Protein AF-A0A218WD11-F1 (afdb_monomer_lite)

Secondary structure (DSSP, 8-state):
----------------------------PPPSS----------GGGHHHHHHHHHHHHHHHHHH-S-HHHHHHHHHHT--HHHHHHHHHS-HHHHHHHHTS-HHHHHHHHHIIIII-TTHHHHT-

Sequence (125 aa):
MIGKGPRVEELDEDVQSEVSNQQQTKSTSPPKGNIVFTLDNILYSKWLNRLHEFLAYFSQGALVTQNNHDILADFVARFVEILRNWWTIMGEADKVYFLCQNLAEAIRLMHVAFIRNPDDLKELK

Structure (mmCIF, N/CA/C/O backbone):
data_AF-A0A218WD11-F1
#
_entry.id   AF-A0A218WD11-F1
#
loop_
_atom_site.group_PDB
_atom_site.id
_atom_site.type_symbol
_atom_site.label_atom_id
_atom_site.label_alt_id
_atom_site.label_comp_id
_atom_site.label_asym_id
_atom_site.label_entity_id
_atom_site.label_seq_id
_atom_site.pdbx_PDB_ins_code
_atom_site.Cartn_x
_atom_site.Cartn_y
_atom_site.Cartn_z
_atom_site.occupancy
_atom_site.B_iso_or_equiv
_atom_site.auth_seq_id
_atom_site.auth_comp_id
_atom_site.auth_asym_id
_atom_site.auth_atom_id
_atom_site.pdbx_PDB_model_num
ATOM 1 N N . MET A 1 1 ? 7.873 61.179 49.341 1.00 41.34 1 MET A N 1
ATOM 2 C CA . MET A 1 1 ? 7.043 60.061 49.841 1.00 41.34 1 MET A CA 1
ATOM 3 C C . MET A 1 1 ? 5.775 60.031 49.011 1.00 41.34 1 MET A C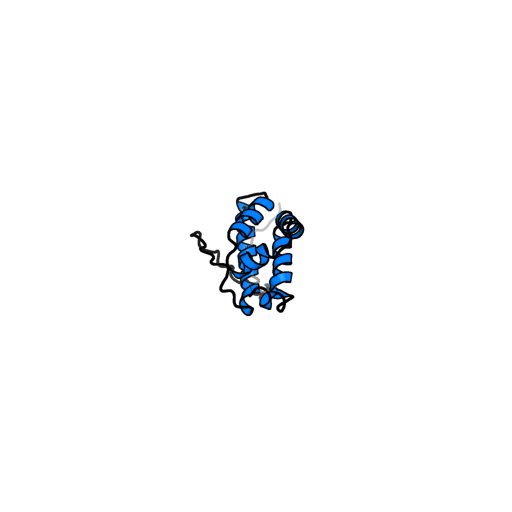 1
ATOM 5 O O . MET A 1 1 ? 5.003 60.978 49.070 1.00 41.34 1 MET A O 1
ATOM 9 N N . ILE A 1 2 ? 5.649 59.026 48.147 1.00 49.25 2 ILE A N 1
ATOM 10 C CA . ILE A 1 2 ? 4.514 58.853 47.234 1.00 49.25 2 ILE A CA 1
ATOM 11 C C . ILE A 1 2 ? 3.386 58.210 48.039 1.00 49.25 2 ILE A C 1
ATOM 13 O O . ILE A 1 2 ? 3.621 57.265 48.790 1.00 49.25 2 ILE A O 1
ATOM 17 N N . GLY A 1 3 ? 2.204 58.814 47.964 1.00 44.28 3 GLY A N 1
ATOM 18 C CA . GLY A 1 3 ? 1.060 58.492 48.800 1.00 44.28 3 GLY A CA 1
ATOM 19 C C . GLY A 1 3 ? 0.030 57.579 48.143 1.00 44.28 3 GLY A C 1
ATOM 20 O O . GLY A 1 3 ? 0.034 57.372 46.936 1.00 44.28 3 GLY A O 1
ATOM 21 N N . LYS A 1 4 ? -0.898 57.176 49.019 1.00 52.19 4 LYS A N 1
ATOM 22 C CA . LYS A 1 4 ? -2.253 56.650 48.805 1.00 52.19 4 LYS A CA 1
ATOM 23 C C . LYS A 1 4 ? -2.382 55.244 48.203 1.00 52.19 4 LYS A C 1
ATOM 25 O O . LYS A 1 4 ? -2.027 54.973 47.067 1.00 52.19 4 LYS A O 1
ATOM 30 N N . GLY A 1 5 ? -2.946 54.381 49.051 1.00 44.31 5 GLY A N 1
ATOM 31 C CA . GLY A 1 5 ? -3.367 53.016 48.773 1.00 44.31 5 GLY A CA 1
ATOM 32 C C . GLY A 1 5 ? -4.682 52.900 47.981 1.00 44.31 5 GLY A C 1
ATOM 33 O O . GLY A 1 5 ? -5.125 53.870 47.365 1.00 44.31 5 GLY A O 1
ATOM 34 N N . PRO A 1 6 ? -5.285 51.699 47.982 1.00 53.94 6 PRO A N 1
ATOM 35 C CA . PRO A 1 6 ? -6.029 51.151 46.852 1.00 53.94 6 PRO A CA 1
ATOM 36 C C . PRO A 1 6 ? -7.539 51.392 46.951 1.00 53.94 6 PRO A C 1
ATOM 38 O O . PRO A 1 6 ? -8.089 51.459 48.051 1.00 53.94 6 PRO A O 1
ATOM 41 N N . ARG A 1 7 ? -8.233 51.418 45.808 1.00 42.75 7 ARG A N 1
ATOM 42 C CA . ARG A 1 7 ? -9.659 51.079 45.746 1.00 42.75 7 ARG A CA 1
ATOM 43 C C . ARG A 1 7 ? -10.036 50.555 44.362 1.00 42.75 7 ARG A C 1
ATOM 45 O O . ARG A 1 7 ? -9.701 51.158 43.353 1.00 42.75 7 ARG A O 1
ATOM 52 N N . VAL A 1 8 ? -10.696 49.406 44.402 1.00 53.06 8 VAL A N 1
ATOM 53 C CA . VAL A 1 8 ? -11.318 48.652 43.315 1.00 53.06 8 VAL A CA 1
ATOM 54 C C . VAL A 1 8 ? -12.491 49.414 42.700 1.00 53.06 8 VAL A C 1
ATOM 56 O O . VAL A 1 8 ? -13.323 49.934 43.442 1.00 53.06 8 VAL A O 1
ATOM 59 N N . GLU A 1 9 ? -12.574 49.416 41.373 1.00 49.97 9 GLU A N 1
ATOM 60 C CA . GLU A 1 9 ? -13.820 49.580 40.621 1.00 49.97 9 GLU A CA 1
ATOM 61 C C . GLU A 1 9 ? -13.813 48.526 39.504 1.00 49.97 9 GLU A C 1
ATOM 63 O O . GLU A 1 9 ? -12.896 48.482 38.683 1.00 49.97 9 GLU A O 1
ATOM 68 N N . GLU A 1 10 ? -14.789 47.616 39.575 1.00 51.72 10 GLU A N 1
ATOM 69 C CA . GLU A 1 10 ? -15.196 46.710 38.499 1.00 51.72 10 GLU A CA 1
ATOM 70 C C . GLU A 1 10 ? -15.502 47.514 37.236 1.00 51.72 10 GLU A C 1
ATOM 72 O O . GLU A 1 10 ? -16.238 48.501 37.286 1.00 51.72 10 GLU A O 1
ATOM 77 N N . LEU A 1 11 ? -15.008 47.034 36.098 1.00 50.25 11 LEU A N 1
ATOM 78 C CA . LEU A 1 11 ? -15.699 47.226 34.834 1.00 50.25 11 LEU A CA 1
ATOM 79 C C . LEU A 1 11 ? -15.589 45.927 34.037 1.00 50.25 11 LEU A C 1
ATOM 81 O O . LEU A 1 11 ? -14.540 45.588 33.487 1.00 50.25 11 LEU A O 1
ATOM 85 N N . ASP A 1 12 ? -16.687 45.186 34.089 1.00 48.91 12 ASP A N 1
ATOM 86 C CA . ASP A 1 12 ? -17.036 44.107 33.185 1.00 48.91 12 ASP A CA 1
ATOM 87 C C . ASP A 1 12 ? -17.212 44.618 31.744 1.00 48.91 12 ASP A C 1
ATOM 89 O O . ASP A 1 12 ? -17.378 45.811 31.487 1.00 48.91 12 ASP A O 1
ATOM 93 N N . GLU A 1 13 ? -17.270 43.634 30.849 1.00 48.41 13 GLU A N 1
ATOM 94 C CA . GLU A 1 13 ? -17.828 43.667 29.493 1.00 48.41 13 GLU A CA 1
ATOM 95 C C . GLU A 1 13 ? -16.837 43.794 28.317 1.00 48.41 13 GLU A C 1
ATOM 97 O O . GLU A 1 13 ? -16.443 44.857 27.844 1.00 48.41 13 GLU A O 1
ATOM 102 N N . ASP A 1 14 ? -16.518 42.591 27.828 1.00 50.06 14 ASP A N 1
ATOM 103 C CA . ASP A 1 14 ? -16.885 42.139 26.481 1.00 50.06 14 ASP A CA 1
ATOM 104 C C . ASP A 1 14 ? -16.015 42.595 25.305 1.00 50.06 14 ASP A C 1
ATOM 106 O O . ASP A 1 14 ? -16.329 43.550 24.611 1.00 50.06 14 ASP A O 1
ATOM 110 N N . VAL A 1 15 ? -14.964 41.811 25.025 1.00 50.72 15 VAL A N 1
ATOM 111 C CA . VAL A 1 15 ? -14.650 41.336 23.661 1.00 50.72 15 VAL A CA 1
ATOM 112 C C . VAL A 1 15 ? -13.951 39.973 23.781 1.00 50.72 15 VAL A C 1
ATOM 114 O O . VAL A 1 15 ? -12.737 39.846 23.594 1.00 50.72 15 VAL A O 1
ATOM 117 N N . GLN A 1 16 ? -14.695 38.909 24.102 1.00 40.53 16 GLN A N 1
ATOM 118 C CA . GLN A 1 16 ? -14.234 37.568 23.732 1.00 40.53 16 GLN A CA 1
ATOM 119 C C . GLN A 1 16 ? -14.517 37.391 22.244 1.00 40.53 16 GLN A C 1
ATOM 121 O O . GLN A 1 16 ? -15.631 37.080 21.836 1.00 40.53 16 GLN A O 1
ATOM 126 N N . SER A 1 17 ? -13.484 37.636 21.434 1.00 44.84 17 SER A N 1
ATOM 127 C CA . SER A 1 17 ? -13.498 37.343 20.005 1.00 44.84 17 SER A CA 1
ATOM 128 C C . SER A 1 17 ? -13.956 35.908 19.774 1.00 44.84 17 SER A C 1
ATOM 130 O O . SER A 1 17 ? -13.302 34.946 20.176 1.00 44.84 17 SER A O 1
ATOM 132 N N . GLU A 1 18 ? -15.106 35.830 19.123 1.00 39.34 18 GLU A N 1
ATOM 133 C CA . GLU A 1 18 ? -15.744 34.690 18.498 1.00 39.34 18 GLU A CA 1
ATOM 134 C C . GLU A 1 18 ? -14.706 33.759 17.846 1.00 39.34 18 GLU A C 1
ATOM 136 O O . GLU A 1 18 ? -14.250 33.967 16.720 1.00 39.34 18 GLU A O 1
ATOM 141 N N . VAL A 1 19 ? -14.297 32.710 18.570 1.00 43.75 19 VAL A N 1
ATOM 142 C CA . VAL A 1 19 ? -13.553 31.594 17.982 1.00 43.75 19 VAL A CA 1
ATOM 143 C C . VAL A 1 19 ? -14.563 30.809 17.164 1.00 43.75 19 VAL A C 1
ATOM 145 O O . VAL A 1 19 ? -15.280 29.943 17.664 1.00 43.75 19 VAL A O 1
ATOM 148 N N . SER A 1 20 ? -14.653 31.201 15.896 1.00 39.19 20 SER A N 1
ATOM 149 C CA . SER A 1 20 ? -15.514 30.586 14.906 1.00 39.19 20 SER A CA 1
ATOM 150 C C . SER A 1 20 ? -15.253 29.082 14.847 1.00 39.19 20 SER A C 1
ATOM 152 O O . SER A 1 20 ? -14.147 28.594 14.602 1.00 39.19 20 SER A O 1
ATOM 154 N N . ASN A 1 21 ? -16.338 28.382 15.127 1.00 49.22 21 ASN A N 1
ATOM 155 C CA . ASN A 1 21 ? -16.559 26.957 15.172 1.00 49.22 21 ASN A CA 1
ATOM 156 C C . ASN A 1 21 ? -16.116 26.272 13.863 1.00 49.22 21 ASN A C 1
ATOM 158 O O . ASN A 1 21 ? -16.922 26.072 12.958 1.00 49.22 21 ASN A O 1
ATOM 162 N N . GLN A 1 22 ? -14.844 25.877 13.761 1.00 47.88 22 GLN A N 1
ATOM 163 C CA . GLN A 1 22 ? -14.400 24.908 12.759 1.00 47.88 22 GLN A CA 1
ATOM 164 C C . GLN A 1 22 ? -14.205 23.555 13.436 1.00 47.88 22 GLN A C 1
ATOM 166 O O . GLN A 1 22 ? -13.374 23.375 14.322 1.00 47.88 22 GLN A O 1
ATOM 171 N N . GLN A 1 23 ? -15.080 22.636 13.039 1.00 49.03 23 GLN A N 1
ATOM 172 C CA . GLN A 1 23 ? -15.278 21.288 13.551 1.00 49.03 23 GLN A CA 1
ATOM 173 C C . GLN A 1 23 ? -13.959 20.574 13.852 1.00 49.03 23 GLN A C 1
ATOM 175 O O . GLN A 1 23 ? -13.296 20.032 12.971 1.00 49.03 23 GLN A O 1
ATOM 180 N N . GLN A 1 24 ? -13.625 20.501 15.137 1.00 42.56 24 GLN A N 1
ATOM 181 C CA . GLN A 1 24 ? -12.642 19.560 15.635 1.00 42.56 24 GLN A CA 1
ATOM 182 C C . GLN A 1 24 ? -13.277 18.169 15.553 1.00 42.56 24 GLN A C 1
ATOM 184 O O . GLN A 1 24 ? -13.999 17.732 16.452 1.00 42.56 24 GLN A O 1
ATOM 189 N N . THR A 1 25 ? -13.067 17.472 14.436 1.00 44.34 25 THR A N 1
ATOM 190 C CA . THR A 1 25 ? -13.353 16.041 14.360 1.00 44.34 25 THR A CA 1
ATOM 191 C C . THR A 1 25 ? -12.534 15.374 15.457 1.00 44.34 25 THR A C 1
ATOM 193 O O . THR A 1 25 ? -11.304 15.374 15.397 1.00 44.34 25 THR A O 1
ATOM 196 N N . LYS A 1 26 ? -13.202 14.858 16.495 1.00 37.62 26 LYS A N 1
ATOM 197 C CA . LYS A 1 26 ? -12.574 14.018 17.515 1.00 37.62 26 LYS A CA 1
ATOM 198 C C . LYS A 1 26 ? -11.866 12.869 16.803 1.00 37.62 26 LYS A C 1
ATOM 200 O O . LYS A 1 26 ? -12.510 11.920 16.363 1.00 37.62 26 LYS A O 1
ATOM 205 N N . SER A 1 27 ? -10.546 12.957 16.705 1.00 42.88 27 SER A N 1
ATOM 206 C CA . SER A 1 27 ? -9.696 11.822 16.380 1.00 42.88 27 SER A CA 1
ATOM 207 C C . SER A 1 27 ? -9.775 10.861 17.560 1.00 42.88 27 SER A C 1
ATOM 209 O O . SER A 1 27 ? -9.072 11.016 18.557 1.00 42.88 27 SER A O 1
ATOM 211 N N . THR A 1 28 ? -10.698 9.904 17.490 1.00 45.56 28 THR A N 1
ATOM 212 C CA . THR A 1 28 ? -10.706 8.769 18.410 1.00 45.56 28 THR A CA 1
ATOM 213 C C . THR A 1 28 ? -9.402 8.012 18.189 1.00 45.56 28 THR A C 1
ATOM 215 O O . THR A 1 28 ? -9.188 7.437 17.125 1.00 45.56 28 THR A O 1
ATOM 218 N N . SER A 1 29 ? -8.512 8.059 19.180 1.00 50.31 29 SER A N 1
ATOM 219 C CA . SER A 1 29 ? -7.290 7.256 19.192 1.00 50.31 29 SER A CA 1
ATOM 220 C C . SER A 1 29 ? -7.664 5.771 19.067 1.00 50.31 29 SER A C 1
ATOM 222 O O . SER A 1 29 ? -8.528 5.317 19.828 1.00 50.31 29 SER A O 1
ATOM 224 N N . PRO A 1 30 ? -7.084 5.009 18.121 1.00 48.03 30 PRO A N 1
ATOM 225 C CA . PRO A 1 30 ? -7.414 3.602 17.979 1.00 48.03 30 PRO A CA 1
ATOM 226 C C . PRO A 1 30 ? -6.924 2.819 19.209 1.00 48.03 30 PRO A C 1
ATOM 228 O O . PRO A 1 30 ? -5.859 3.120 19.761 1.00 48.03 30 PRO A O 1
ATOM 231 N N . PRO A 1 31 ? -7.685 1.813 19.672 1.00 40.41 31 PRO A N 1
ATOM 232 C CA . PRO A 1 31 ? -7.283 0.994 20.804 1.00 40.41 31 PRO A CA 1
ATOM 233 C C . PRO A 1 31 ? -5.962 0.279 20.492 1.00 40.41 31 PRO A C 1
ATOM 235 O O . PRO A 1 31 ? -5.806 -0.341 19.441 1.00 40.41 31 PRO A O 1
ATOM 238 N N . LYS A 1 32 ? -5.006 0.347 21.429 1.00 52.97 32 LYS A N 1
ATOM 239 C CA . LYS A 1 32 ? -3.803 -0.501 21.446 1.00 52.97 32 LYS A CA 1
ATOM 240 C C . LYS A 1 32 ? -4.238 -1.955 21.625 1.00 52.97 32 LYS A C 1
ATOM 242 O O . LYS A 1 32 ? -4.341 -2.451 22.741 1.00 52.97 32 LYS A O 1
ATOM 247 N N . GLY A 1 33 ? -4.526 -2.625 20.523 1.00 39.31 33 GLY A N 1
ATOM 248 C CA . GLY A 1 33 ? -4.901 -4.029 20.513 1.00 39.31 33 GLY A CA 1
ATOM 249 C C . GLY A 1 33 ? -5.031 -4.497 19.079 1.00 39.31 33 GLY A C 1
ATOM 250 O O . GLY A 1 33 ? -5.910 -4.016 18.377 1.00 39.31 33 GLY A O 1
ATOM 251 N N . ASN A 1 34 ? -4.105 -5.371 18.669 1.00 44.22 34 ASN A N 1
ATOM 252 C CA . ASN A 1 34 ? -4.074 -6.135 17.420 1.00 44.22 34 ASN A CA 1
ATOM 253 C C . ASN A 1 34 ? -5.043 -5.644 16.348 1.00 44.22 34 ASN A C 1
ATOM 255 O O . ASN A 1 34 ? -6.179 -6.115 16.264 1.00 44.22 34 ASN A O 1
ATOM 259 N N . ILE A 1 35 ? -4.571 -4.732 15.498 1.00 43.34 35 ILE A N 1
ATOM 260 C CA . ILE A 1 35 ? -5.337 -4.369 14.318 1.00 43.34 35 ILE A CA 1
ATOM 261 C C . ILE A 1 35 ? -5.255 -5.544 13.345 1.00 43.34 35 ILE A C 1
ATOM 263 O O . ILE A 1 35 ? -4.317 -5.677 12.559 1.00 43.34 35 ILE A O 1
ATOM 267 N N . VAL A 1 36 ? -6.222 -6.451 13.456 1.00 42.94 36 VAL A N 1
ATOM 268 C CA . VAL A 1 36 ? -6.467 -7.506 12.476 1.00 42.94 36 VAL A CA 1
ATOM 269 C C . VAL A 1 36 ? -7.118 -6.828 11.272 1.00 42.94 36 VAL A C 1
ATOM 271 O O . VAL A 1 36 ? -8.335 -6.814 11.112 1.00 42.94 36 VAL A O 1
ATOM 274 N N . PHE A 1 37 ? -6.291 -6.175 10.457 1.00 48.38 37 PHE A N 1
ATOM 275 C CA . PHE A 1 37 ? -6.690 -5.660 9.157 1.00 48.38 37 PHE A CA 1
ATOM 276 C C . PHE A 1 37 ? -6.810 -6.840 8.188 1.00 48.38 37 PHE A C 1
ATOM 278 O O . PHE A 1 37 ? -5.807 -7.421 7.7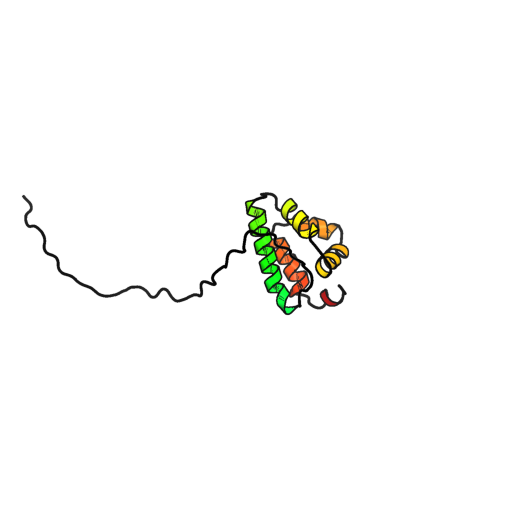87 1.00 48.38 37 PHE A O 1
ATOM 285 N N . THR A 1 38 ? -8.029 -7.192 7.788 1.00 53.03 38 THR A N 1
ATOM 286 C CA . THR A 1 38 ? -8.248 -7.878 6.509 1.00 53.03 38 THR A CA 1
ATOM 287 C C . THR A 1 38 ? -8.481 -6.786 5.469 1.00 53.03 38 THR A C 1
ATOM 289 O O . THR A 1 38 ? -9.478 -6.061 5.512 1.00 53.03 38 THR A O 1
ATOM 292 N N . LEU A 1 39 ? -7.478 -6.579 4.616 1.00 57.34 39 LEU A N 1
ATOM 293 C CA . LEU A 1 39 ? -7.337 -5.420 3.732 1.00 57.34 39 LEU A CA 1
ATOM 294 C C . LEU A 1 39 ? -8.268 -5.433 2.506 1.00 57.34 39 LEU A C 1
ATOM 296 O O . LEU A 1 39 ? -8.188 -4.500 1.720 1.00 57.34 39 LEU A O 1
ATOM 300 N N . ASP A 1 40 ? -9.167 -6.410 2.342 1.00 57.06 40 ASP A N 1
ATOM 301 C CA . ASP A 1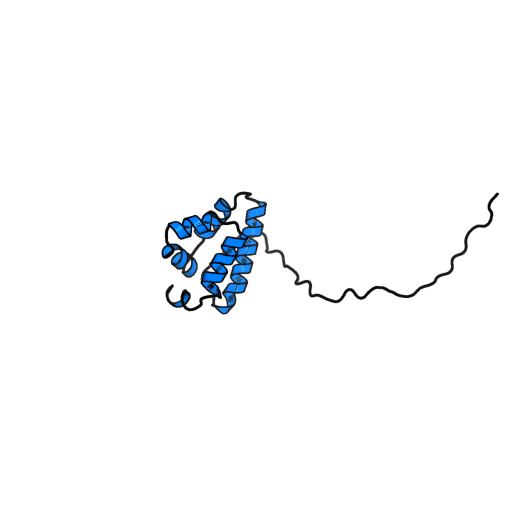 40 ? -9.743 -6.658 1.010 1.00 57.06 40 ASP A CA 1
ATOM 302 C C . ASP A 1 40 ? -11.225 -6.485 0.789 1.00 57.06 40 ASP A C 1
ATOM 304 O O . ASP A 1 40 ? -11.626 -6.257 -0.350 1.00 57.06 40 ASP A O 1
ATOM 308 N N . ASN A 1 41 ? -12.065 -6.516 1.822 1.00 59.59 41 ASN A N 1
ATOM 309 C CA . ASN A 1 41 ? -13.492 -6.300 1.583 1.00 59.59 41 ASN A CA 1
ATOM 310 C C . ASN A 1 41 ? -13.801 -4.793 1.499 1.00 59.59 41 ASN A C 1
ATOM 312 O O . ASN A 1 41 ? -14.568 -4.231 2.287 1.00 59.59 41 ASN A O 1
ATOM 316 N N . ILE A 1 42 ? -13.099 -4.104 0.594 1.00 65.62 42 ILE A N 1
ATOM 317 C CA . ILE A 1 42 ? -13.183 -2.666 0.374 1.00 65.62 42 ILE A CA 1
ATOM 318 C C . ILE A 1 42 ? -14.155 -2.426 -0.776 1.00 65.62 42 ILE A C 1
ATOM 320 O O . ILE A 1 42 ? -13.814 -2.520 -1.953 1.00 65.62 42 ILE A O 1
ATOM 324 N N . LEU A 1 43 ? -15.390 -2.058 -0.432 1.00 67.94 43 LEU A N 1
ATOM 325 C CA . LEU A 1 43 ? -16.289 -1.432 -1.399 1.00 67.94 43 LEU A CA 1
ATOM 326 C C . LEU A 1 43 ? -15.617 -0.182 -1.970 1.00 67.94 43 LEU A C 1
ATOM 328 O O . LEU A 1 43 ? -14.987 0.561 -1.221 1.00 67.94 43 LEU A O 1
ATOM 332 N N . TYR A 1 44 ? -15.822 0.107 -3.256 1.00 66.25 44 TYR A N 1
ATOM 333 C CA . TYR A 1 44 ? -15.193 1.257 -3.915 1.00 66.25 44 TYR A CA 1
ATOM 334 C C . TYR A 1 44 ? -15.355 2.575 -3.128 1.00 66.25 44 TYR A C 1
ATOM 336 O O . TYR A 1 44 ? -14.404 3.328 -2.936 1.00 66.25 44 TYR A O 1
ATOM 344 N N . SER A 1 45 ? -16.541 2.802 -2.555 1.00 75.31 45 SER A N 1
ATOM 345 C CA . SER A 1 45 ? -16.859 3.975 -1.726 1.00 75.31 45 SER A CA 1
ATOM 346 C C . SER A 1 45 ? -16.082 4.070 -0.404 1.00 75.31 45 SER A C 1
ATOM 348 O O . SER A 1 45 ? -16.142 5.096 0.272 1.00 75.31 45 SER A O 1
ATOM 350 N N . LYS A 1 46 ? -15.371 3.014 -0.002 1.00 81.38 46 LYS A N 1
ATOM 351 C CA . LYS A 1 46 ? -14.601 2.921 1.243 1.00 81.38 46 LYS A CA 1
ATOM 352 C C . LYS A 1 46 ? -13.098 3.096 1.032 1.00 81.38 46 LYS A C 1
ATOM 354 O O . LYS A 1 46 ? -12.384 3.175 2.030 1.00 81.38 46 LYS A O 1
ATOM 359 N N . TRP A 1 47 ? -12.614 3.217 -0.208 1.00 80.69 47 TRP A N 1
ATOM 360 C CA . TRP A 1 47 ? -11.181 3.383 -0.481 1.00 80.69 47 TRP A CA 1
ATOM 361 C C . TRP A 1 47 ? -10.579 4.618 0.183 1.00 80.69 47 TRP A C 1
ATOM 363 O O . TRP A 1 47 ? -9.493 4.526 0.747 1.00 80.69 47 TRP A O 1
ATOM 373 N N . LEU A 1 48 ? -11.296 5.745 0.209 1.00 82.56 48 LEU A N 1
ATOM 374 C CA . LEU A 1 48 ? -10.806 6.948 0.888 1.00 82.56 48 LEU A CA 1
ATOM 375 C C . LEU A 1 48 ? -10.599 6.707 2.393 1.00 82.56 48 LEU A C 1
ATOM 377 O O . LEU A 1 48 ? -9.557 7.055 2.943 1.00 82.56 48 LEU A O 1
ATOM 381 N N . ASN A 1 49 ? -11.552 6.034 3.044 1.00 84.19 49 ASN A N 1
ATOM 382 C CA . ASN A 1 49 ? -11.426 5.663 4.454 1.00 84.19 49 ASN A CA 1
ATOM 383 C C . ASN A 1 49 ? -10.253 4.700 4.675 1.00 84.19 49 ASN A C 1
ATOM 385 O O . ASN A 1 49 ? -9.531 4.827 5.659 1.00 84.19 49 ASN A O 1
ATOM 389 N N . ARG A 1 50 ? -10.019 3.772 3.742 1.00 84.44 50 ARG A N 1
ATOM 390 C CA . ARG A 1 50 ? -8.898 2.830 3.822 1.00 84.44 50 ARG A CA 1
ATOM 391 C C . ARG A 1 50 ? -7.543 3.502 3.656 1.00 84.44 50 ARG A C 1
ATOM 393 O O . ARG A 1 50 ? -6.632 3.189 4.412 1.00 84.44 50 ARG A O 1
ATOM 400 N N . LEU A 1 51 ? -7.416 4.491 2.774 1.00 87.00 51 LEU A N 1
ATOM 401 C CA . LEU A 1 51 ? -6.191 5.290 2.695 1.00 87.00 51 LEU A CA 1
ATOM 402 C C . LEU A 1 51 ? -5.912 6.052 3.997 1.00 87.00 51 LEU A C 1
ATOM 404 O O . LEU A 1 51 ? -4.755 6.157 4.398 1.00 87.00 51 LEU A O 1
ATOM 408 N N . HIS A 1 52 ? -6.946 6.541 4.690 1.00 85.94 52 HIS A N 1
ATOM 409 C CA . HIS A 1 52 ? -6.768 7.143 6.016 1.00 85.94 52 HIS A CA 1
ATOM 410 C C . HIS A 1 52 ? -6.271 6.129 7.053 1.00 85.94 52 HIS A C 1
ATOM 412 O O . HIS A 1 52 ? -5.425 6.461 7.882 1.00 85.94 52 HIS A O 1
ATOM 418 N N . GLU A 1 53 ? -6.741 4.885 6.999 1.00 88.56 53 GLU A N 1
ATOM 419 C CA . GLU A 1 53 ? -6.229 3.820 7.865 1.00 88.56 53 GLU A CA 1
ATOM 420 C C . GLU A 1 53 ? -4.765 3.475 7.551 1.00 88.56 53 GLU A C 1
ATOM 422 O O . GLU A 1 53 ? -3.979 3.263 8.474 1.00 88.56 53 GLU A O 1
ATOM 427 N N . PHE A 1 54 ? -4.361 3.493 6.277 1.00 90.19 54 PHE A N 1
ATOM 428 C CA . PHE A 1 54 ? -2.959 3.285 5.886 1.00 90.19 54 PHE A CA 1
ATOM 429 C C . PHE A 1 54 ? -2.073 4.430 6.385 1.00 90.19 54 PHE A C 1
ATOM 431 O O . PHE A 1 54 ? -1.004 4.185 6.939 1.00 90.19 54 PHE A O 1
ATOM 438 N N . LEU A 1 55 ? -2.547 5.676 6.280 1.00 89.38 55 LEU A N 1
ATOM 439 C CA . LEU A 1 55 ? -1.881 6.846 6.862 1.00 89.38 55 LEU A CA 1
ATOM 440 C C . LEU A 1 55 ? -1.706 6.711 8.379 1.00 89.38 55 LEU A C 1
ATOM 442 O O . LEU A 1 55 ? -0.637 7.031 8.905 1.00 89.38 55 LEU A O 1
ATOM 446 N N . ALA A 1 56 ? -2.725 6.222 9.088 1.00 88.94 56 ALA A N 1
ATOM 447 C CA . ALA A 1 56 ? -2.641 5.974 10.524 1.00 88.94 56 ALA A CA 1
ATOM 448 C C . ALA A 1 56 ? -1.608 4.881 10.845 1.00 88.94 56 ALA A C 1
ATOM 450 O O . ALA A 1 56 ? -0.786 5.061 11.745 1.00 88.94 56 ALA A O 1
ATOM 451 N N . TYR A 1 57 ? -1.594 3.788 10.077 1.00 90.38 57 TYR A N 1
ATOM 452 C CA . TYR A 1 57 ? -0.599 2.724 10.210 1.00 90.38 57 TYR A CA 1
ATOM 453 C C . TYR A 1 57 ? 0.830 3.248 9.976 1.00 90.38 57 TYR A C 1
ATOM 455 O O . TYR A 1 57 ? 1.715 2.993 10.789 1.00 90.38 57 TYR A O 1
ATOM 463 N N . PHE A 1 58 ? 1.053 4.050 8.933 1.00 91.38 58 PHE A N 1
ATOM 464 C CA . PHE A 1 58 ? 2.350 4.675 8.654 1.00 91.38 58 PHE A CA 1
ATOM 465 C C . PHE A 1 58 ? 2.785 5.641 9.747 1.00 91.38 58 PHE A C 1
ATOM 467 O O . PHE A 1 58 ? 3.941 5.614 10.159 1.00 91.38 58 PHE A O 1
ATOM 474 N N . SER A 1 59 ? 1.856 6.440 10.265 1.00 89.25 59 SER A N 1
ATOM 475 C CA . SER A 1 59 ? 2.131 7.348 11.377 1.00 89.25 59 SER A CA 1
ATOM 476 C C . SER A 1 59 ? 2.553 6.572 12.625 1.00 89.25 59 SER A C 1
ATOM 478 O O . SER A 1 59 ? 3.528 6.935 13.271 1.00 89.25 59 SER A O 1
ATOM 480 N N . GLN A 1 60 ? 1.871 5.466 12.936 1.00 89.81 60 GLN A N 1
ATOM 481 C CA . GLN A 1 60 ? 2.225 4.583 14.047 1.00 89.81 60 GLN A CA 1
ATOM 482 C C . GLN A 1 60 ? 3.589 3.911 13.826 1.00 89.81 60 GLN A C 1
ATOM 484 O O . GLN A 1 60 ? 4.399 3.853 14.750 1.00 89.81 60 GLN A O 1
ATOM 489 N N . GLY A 1 61 ? 3.848 3.419 12.612 1.00 87.75 61 GLY A N 1
ATOM 490 C CA . GLY A 1 61 ? 5.111 2.788 12.234 1.00 87.75 61 GLY A CA 1
ATOM 491 C C . GLY A 1 61 ? 6.290 3.750 12.346 1.00 87.75 61 GLY A C 1
ATOM 492 O O . GLY A 1 61 ? 7.305 3.387 12.930 1.00 87.75 61 GLY A O 1
ATOM 493 N N . ALA A 1 62 ? 6.128 4.996 11.897 1.00 88.62 62 ALA A N 1
ATOM 494 C CA . ALA A 1 62 ? 7.159 6.033 11.956 1.00 88.62 62 ALA A CA 1
ATOM 495 C C . ALA A 1 62 ? 7.564 6.425 13.390 1.00 88.62 62 ALA A C 1
ATOM 497 O O . ALA A 1 62 ? 8.666 6.924 13.605 1.00 88.62 62 ALA A O 1
ATOM 498 N N . LEU A 1 63 ? 6.700 6.184 14.387 1.00 89.06 63 LEU A N 1
ATOM 499 C CA . LEU A 1 63 ? 7.042 6.382 15.802 1.00 89.06 63 LEU A CA 1
ATOM 500 C C . LEU A 1 63 ? 7.964 5.284 16.352 1.00 89.06 63 LEU A C 1
ATOM 502 O O . LEU A 1 63 ? 8.644 5.507 17.351 1.00 89.06 63 LEU A O 1
ATOM 506 N N . VAL A 1 64 ? 7.952 4.096 15.742 1.00 87.38 64 VAL A N 1
ATOM 507 C CA . VAL A 1 64 ? 8.693 2.912 16.207 1.00 87.38 64 VAL A CA 1
ATOM 508 C C . VAL A 1 64 ? 9.935 2.665 15.350 1.00 87.38 64 VAL A C 1
ATOM 510 O O . VAL A 1 64 ? 10.990 2.316 15.875 1.00 87.38 64 VAL A O 1
ATOM 513 N N . THR A 1 65 ? 9.824 2.893 14.045 1.00 86.25 65 THR A N 1
ATOM 514 C CA . THR A 1 65 ? 10.841 2.612 13.035 1.00 86.25 65 THR A CA 1
ATOM 515 C C . THR A 1 65 ? 11.148 3.889 12.263 1.00 86.25 65 THR A C 1
ATOM 517 O O . THR A 1 65 ? 10.257 4.495 11.682 1.00 86.25 65 THR A O 1
ATOM 520 N N . GLN A 1 66 ? 12.417 4.303 12.218 1.00 85.56 66 GLN A N 1
ATOM 521 C CA . GLN A 1 66 ? 12.818 5.523 11.496 1.00 85.56 66 GLN A CA 1
ATOM 522 C C . GLN A 1 66 ? 13.059 5.300 9.994 1.00 85.56 66 GLN A C 1
ATOM 524 O O . GLN A 1 66 ? 13.304 6.252 9.257 1.00 85.56 66 GLN A O 1
ATOM 529 N N . ASN A 1 67 ? 13.009 4.049 9.532 1.00 91.81 67 ASN A N 1
ATOM 530 C CA . ASN A 1 67 ? 13.226 3.692 8.139 1.00 91.81 67 ASN A CA 1
ATOM 531 C C . ASN A 1 67 ? 11.892 3.473 7.412 1.00 91.81 67 ASN A C 1
ATOM 533 O O . ASN A 1 67 ? 11.169 2.515 7.688 1.00 91.81 67 ASN A O 1
ATOM 537 N N . ASN A 1 68 ? 11.600 4.336 6.438 1.00 93.00 68 ASN A N 1
ATOM 538 C CA . ASN A 1 68 ? 10.393 4.231 5.619 1.00 93.00 68 ASN A CA 1
ATOM 539 C C . ASN A 1 68 ? 10.344 2.922 4.829 1.00 93.00 68 ASN A C 1
ATOM 541 O O . ASN A 1 68 ? 9.273 2.338 4.716 1.00 93.00 68 ASN A O 1
ATOM 545 N N . HIS A 1 69 ? 11.488 2.446 4.328 1.00 94.25 69 HIS A N 1
ATOM 546 C CA . HIS A 1 69 ? 11.545 1.206 3.558 1.00 94.25 69 HIS A CA 1
ATOM 547 C C . HIS A 1 69 ? 11.030 0.020 4.381 1.00 94.25 69 HIS A C 1
ATOM 549 O O . HIS A 1 69 ? 10.229 -0.767 3.892 1.00 94.25 69 HIS A O 1
ATOM 555 N N . ASP A 1 70 ? 11.431 -0.079 5.650 1.00 94.06 70 ASP A N 1
ATOM 556 C CA . ASP A 1 70 ? 11.036 -1.197 6.513 1.00 94.06 70 ASP A CA 1
ATOM 557 C C . ASP A 1 70 ? 9.541 -1.144 6.853 1.00 94.06 70 ASP A C 1
ATOM 559 O O . ASP A 1 70 ? 8.871 -2.176 6.880 1.00 94.06 70 ASP A 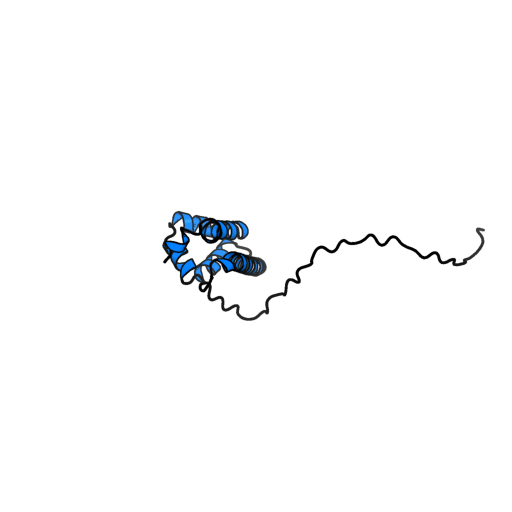O 1
ATOM 563 N N . ILE A 1 71 ? 8.993 0.062 7.040 1.00 93.94 71 ILE A N 1
ATOM 564 C CA . ILE A 1 71 ? 7.551 0.269 7.235 1.00 93.94 71 ILE A CA 1
ATOM 565 C C . ILE A 1 71 ? 6.778 -0.132 5.974 1.00 93.94 71 ILE A C 1
ATOM 567 O O . ILE A 1 71 ? 5.766 -0.826 6.066 1.00 93.94 71 ILE A O 1
ATOM 571 N N . LEU A 1 72 ? 7.238 0.293 4.796 1.00 94.75 72 LEU A N 1
ATOM 572 C CA . LEU A 1 72 ? 6.592 -0.031 3.525 1.00 94.75 72 LEU A CA 1
ATOM 573 C C . LEU A 1 72 ? 6.702 -1.523 3.196 1.00 94.75 72 LEU A C 1
ATOM 575 O O . LEU A 1 72 ? 5.738 -2.104 2.705 1.00 94.75 72 LEU A O 1
ATOM 579 N N . ALA A 1 73 ? 7.824 -2.164 3.5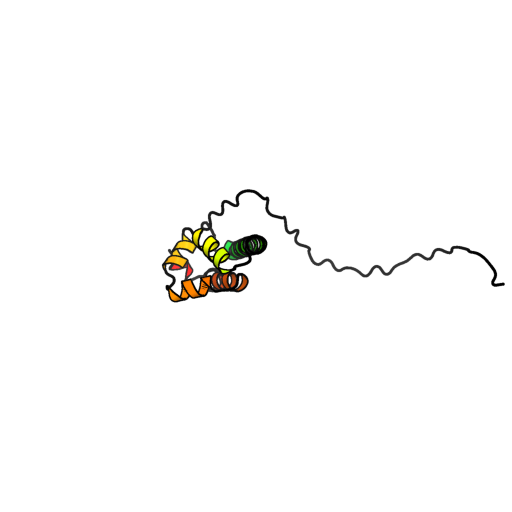21 1.00 94.19 73 ALA A N 1
ATOM 580 C CA . ALA A 1 73 ? 7.999 -3.600 3.361 1.00 94.19 73 ALA A CA 1
ATOM 581 C C . ALA A 1 73 ? 7.050 -4.398 4.274 1.00 94.19 73 ALA A C 1
ATOM 583 O O . ALA A 1 73 ? 6.375 -5.307 3.787 1.00 94.19 73 ALA A O 1
ATOM 584 N N . ASP A 1 74 ? 6.928 -4.040 5.563 1.00 92.94 74 ASP A N 1
ATOM 585 C CA . ASP A 1 74 ? 5.951 -4.675 6.471 1.00 92.94 74 ASP A CA 1
ATOM 586 C C . ASP A 1 74 ? 4.510 -4.434 6.001 1.00 92.94 74 ASP A C 1
ATOM 588 O O . ASP A 1 74 ? 3.668 -5.330 6.055 1.00 92.94 74 ASP A O 1
ATOM 592 N N . PHE A 1 75 ? 4.226 -3.238 5.488 1.00 91.88 75 PHE A N 1
ATOM 593 C CA . PHE A 1 75 ? 2.915 -2.890 4.955 1.00 91.88 75 PHE A CA 1
ATOM 594 C C . PHE A 1 75 ? 2.529 -3.753 3.749 1.00 91.88 75 PHE A C 1
ATOM 596 O O . PHE A 1 75 ? 1.455 -4.355 3.740 1.00 91.88 75 PHE A O 1
ATOM 603 N N . VAL A 1 76 ? 3.420 -3.873 2.763 1.00 91.81 76 VAL A N 1
ATOM 604 C CA . VAL A 1 76 ? 3.207 -4.705 1.570 1.00 91.81 76 VAL A CA 1
ATOM 605 C C . VAL A 1 76 ? 3.111 -6.188 1.933 1.00 91.81 76 VAL A C 1
ATOM 607 O O . VAL A 1 76 ? 2.305 -6.916 1.355 1.00 91.81 76 VAL A O 1
ATOM 610 N N . ALA A 1 77 ? 3.873 -6.657 2.926 1.00 90.94 77 ALA A N 1
ATOM 611 C CA . ALA A 1 77 ? 3.800 -8.044 3.391 1.00 90.94 77 ALA A CA 1
ATOM 612 C C . ALA A 1 77 ? 2.407 -8.425 3.930 1.00 90.94 77 ALA A C 1
ATOM 614 O O . ALA A 1 77 ? 2.032 -9.600 3.906 1.00 90.94 77 ALA A O 1
ATOM 615 N N . ARG A 1 78 ? 1.618 -7.438 4.375 1.00 88.56 78 ARG A N 1
ATOM 616 C CA . ARG A 1 78 ? 0.241 -7.619 4.858 1.00 88.56 78 ARG A CA 1
ATOM 617 C C . ARG A 1 78 ? -0.798 -7.615 3.739 1.00 88.56 78 ARG A C 1
ATOM 619 O O . ARG A 1 78 ? -1.970 -7.848 4.023 1.00 88.56 78 ARG A O 1
ATOM 626 N N . PHE A 1 79 ? -0.405 -7.369 2.489 1.00 88.12 79 PHE A N 1
ATOM 627 C CA . PHE A 1 79 ? -1.335 -7.355 1.368 1.00 88.12 79 PHE A CA 1
ATOM 628 C C . PHE A 1 79 ? -2.012 -8.707 1.154 1.00 88.12 79 PHE A C 1
ATOM 630 O O . PHE A 1 79 ? -1.392 -9.780 1.102 1.00 88.12 79 PHE A O 1
ATOM 637 N N . VAL A 1 80 ? -3.318 -8.612 0.960 1.00 83.75 80 VAL A N 1
ATOM 638 C CA . VAL A 1 80 ? -4.244 -9.703 0.677 1.00 83.75 80 VAL A CA 1
ATOM 639 C C . VAL A 1 80 ? -5.107 -9.302 -0.545 1.00 83.75 80 VAL A C 1
ATOM 641 O O . VAL A 1 80 ? -4.917 -8.199 -1.058 1.00 83.75 80 VAL A O 1
ATOM 644 N N . GLU A 1 81 ? -5.886 -10.249 -1.094 1.00 84.88 81 GLU A N 1
ATOM 645 C CA . GLU A 1 81 ? -6.764 -10.157 -2.291 1.00 84.88 81 GLU A CA 1
ATOM 646 C C . GLU A 1 81 ? -6.445 -9.021 -3.286 1.00 84.88 81 GLU A C 1
ATOM 648 O O . GLU A 1 81 ? -5.531 -9.185 -4.091 1.00 84.88 81 GLU A O 1
ATOM 653 N N . ILE A 1 82 ? -7.167 -7.894 -3.272 1.00 82.69 82 ILE A N 1
ATOM 654 C CA . ILE A 1 82 ? -7.076 -6.828 -4.284 1.00 82.69 82 ILE A CA 1
ATOM 655 C C . ILE A 1 82 ? -5.715 -6.136 -4.215 1.00 82.69 82 ILE A C 1
ATOM 657 O O . ILE A 1 82 ? -5.090 -5.898 -5.250 1.00 82.69 82 ILE A O 1
ATOM 661 N N . LEU A 1 83 ? -5.217 -5.846 -3.009 1.00 86.12 83 LEU A N 1
ATOM 662 C CA . LEU A 1 83 ? -3.896 -5.230 -2.840 1.00 86.12 83 LEU A CA 1
ATOM 663 C C . LEU A 1 83 ? -2.776 -6.195 -3.220 1.00 86.12 83 LEU A C 1
ATOM 665 O O . LEU A 1 83 ? -1.783 -5.790 -3.820 1.00 86.12 83 LEU A O 1
ATOM 669 N N . ARG A 1 84 ? -2.939 -7.482 -2.903 1.00 88.69 84 ARG A N 1
ATOM 670 C CA . ARG A 1 84 ? -2.002 -8.533 -3.299 1.00 88.69 84 ARG A CA 1
ATOM 671 C C . ARG A 1 84 ? -2.011 -8.724 -4.806 1.00 88.69 84 ARG A C 1
ATOM 673 O O . ARG A 1 84 ? -0.938 -8.909 -5.377 1.00 88.69 84 ARG A O 1
ATOM 680 N N . ASN A 1 85 ? -3.176 -8.676 -5.445 1.00 86.44 85 ASN A N 1
ATOM 681 C CA . ASN A 1 85 ? -3.282 -8.788 -6.891 1.00 86.44 85 ASN A CA 1
ATOM 682 C C . ASN A 1 85 ? -2.606 -7.590 -7.561 1.00 86.44 85 ASN A C 1
ATOM 684 O O . ASN A 1 85 ? -1.708 -7.785 -8.374 1.00 86.44 85 ASN A O 1
ATOM 688 N N . TRP A 1 86 ? -2.920 -6.369 -7.113 1.00 88.06 86 TRP A N 1
ATOM 689 C CA . TRP A 1 86 ? -2.260 -5.138 -7.558 1.00 88.06 86 TRP A CA 1
ATOM 690 C C . TRP A 1 86 ? -0.743 -5.197 -7.405 1.00 88.06 86 TRP A C 1
ATOM 692 O O . TRP A 1 86 ? -0.004 -4.916 -8.347 1.00 88.06 86 TRP A O 1
ATOM 702 N N . TRP A 1 87 ? -0.267 -5.640 -6.244 1.00 91.75 87 TRP A N 1
ATOM 703 C CA . TRP A 1 87 ? 1.156 -5.832 -6.021 1.00 91.75 87 TRP A CA 1
ATOM 704 C C . TRP A 1 87 ? 1.744 -6.900 -6.941 1.00 91.75 87 TRP A C 1
ATOM 706 O O . TRP A 1 87 ? 2.848 -6.7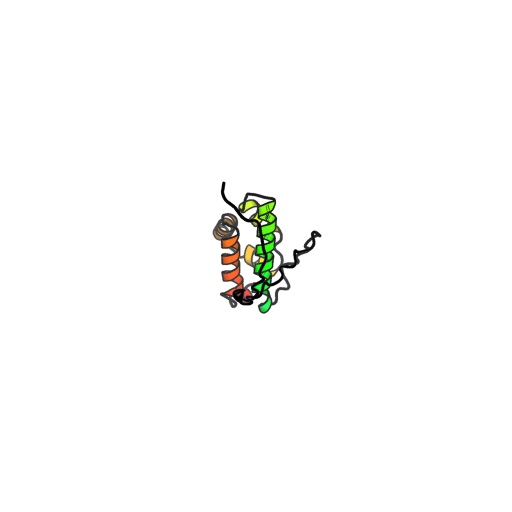39 -7.435 1.00 91.75 87 TRP A O 1
ATOM 716 N N . THR A 1 88 ? 1.030 -7.988 -7.215 1.00 90.31 88 THR A N 1
ATOM 717 C CA . THR A 1 88 ? 1.542 -9.076 -8.059 1.00 90.31 88 THR A CA 1
ATOM 718 C C . THR A 1 88 ? 1.678 -8.645 -9.517 1.00 90.31 88 THR A C 1
ATOM 720 O O . THR A 1 88 ? 2.717 -8.929 -10.115 1.00 90.31 88 THR A O 1
ATOM 723 N N . ILE A 1 89 ? 0.689 -7.925 -10.060 1.00 91.12 89 ILE A N 1
ATOM 724 C CA . ILE A 1 89 ? 0.706 -7.437 -11.450 1.00 91.12 89 ILE A CA 1
ATOM 725 C C . ILE A 1 89 ? 1.716 -6.307 -11.678 1.00 91.12 89 ILE A C 1
ATOM 727 O O . ILE A 1 89 ? 2.126 -6.065 -12.811 1.00 91.12 89 ILE A O 1
ATOM 731 N N . MET A 1 90 ? 2.122 -5.615 -10.612 1.00 90.19 90 MET A N 1
ATOM 732 C CA . MET A 1 90 ? 3.082 -4.522 -10.683 1.00 90.19 90 MET A CA 1
ATOM 733 C C . MET A 1 90 ? 4.459 -5.018 -11.154 1.00 90.19 90 MET A C 1
ATOM 735 O O . MET A 1 90 ? 4.965 -6.049 -10.689 1.00 90.19 90 MET A O 1
ATOM 739 N N . GLY A 1 91 ? 5.084 -4.262 -12.061 1.00 93.25 91 GLY A N 1
ATOM 740 C CA . GLY A 1 91 ? 6.433 -4.545 -12.541 1.00 93.25 91 GLY A CA 1
ATOM 741 C C . GLY A 1 91 ? 7.473 -4.439 -11.425 1.00 93.25 91 GLY A C 1
ATOM 742 O O . GLY A 1 91 ? 7.296 -3.706 -10.455 1.00 93.25 91 GLY A O 1
ATOM 743 N N . GLU A 1 92 ? 8.590 -5.154 -11.560 1.00 94.19 92 GLU A N 1
ATOM 744 C CA . GLU A 1 92 ? 9.638 -5.166 -10.527 1.00 94.19 92 GLU A CA 1
ATOM 745 C C . GLU A 1 92 ? 10.211 -3.764 -10.260 1.00 94.19 92 GLU A C 1
ATOM 747 O O . GLU A 1 92 ? 10.412 -3.372 -9.114 1.00 94.19 92 GLU A O 1
ATOM 752 N N . ALA A 1 93 ? 10.397 -2.965 -11.316 1.00 94.88 93 ALA A N 1
ATOM 753 C CA . ALA A 1 93 ? 10.856 -1.585 -11.189 1.00 94.88 93 ALA A CA 1
ATOM 754 C C . ALA A 1 93 ? 9.870 -0.712 -10.393 1.00 94.88 93 ALA A C 1
ATOM 756 O O . ALA A 1 93 ? 10.295 0.090 -9.563 1.00 94.88 93 ALA A O 1
ATOM 757 N N . ASP A 1 94 ? 8.566 -0.902 -10.599 1.00 93.25 94 ASP A N 1
ATOM 758 C CA . ASP A 1 94 ? 7.518 -0.148 -9.908 1.00 93.25 94 ASP A CA 1
ATOM 759 C C . ASP A 1 94 ? 7.407 -0.561 -8.434 1.00 93.25 94 ASP A C 1
ATOM 761 O O . ASP A 1 94 ? 7.218 0.290 -7.566 1.00 93.25 94 ASP A O 1
ATOM 765 N N . LYS A 1 95 ? 7.606 -1.851 -8.130 1.00 95.12 95 LYS A N 1
ATOM 766 C CA . LYS A 1 95 ? 7.681 -2.362 -6.751 1.00 95.12 95 LYS A CA 1
ATOM 767 C C . LYS A 1 95 ? 8.842 -1.739 -5.989 1.00 95.12 95 LYS A C 1
ATOM 769 O O . LYS A 1 95 ? 8.657 -1.244 -4.877 1.00 95.12 95 LYS A O 1
ATOM 774 N N . VAL A 1 96 ? 10.030 -1.731 -6.594 1.00 95.75 96 VAL A N 1
ATOM 775 C CA . VAL A 1 96 ? 11.217 -1.089 -6.012 1.00 95.75 96 VAL A CA 1
ATOM 776 C C . VAL A 1 96 ? 10.972 0.406 -5.844 1.00 95.75 96 VAL A C 1
ATOM 778 O O . VAL A 1 96 ? 11.222 0.951 -4.770 1.00 95.75 96 VAL A O 1
ATOM 781 N N . TYR A 1 97 ? 10.422 1.063 -6.868 1.00 95.12 97 TYR A N 1
ATOM 782 C CA . TYR A 1 97 ? 10.071 2.475 -6.795 1.00 95.12 97 TYR A CA 1
ATOM 783 C C . TYR A 1 97 ? 9.139 2.752 -5.614 1.00 95.12 97 TYR A C 1
ATOM 785 O O . TYR A 1 97 ? 9.426 3.664 -4.841 1.00 95.12 97 TYR A O 1
ATOM 793 N N . PHE A 1 98 ? 8.087 1.948 -5.435 1.00 95.56 98 PHE A N 1
ATOM 794 C CA . PHE A 1 98 ? 7.144 2.063 -4.327 1.00 95.56 98 PHE A CA 1
ATOM 795 C C . PHE A 1 98 ? 7.836 1.926 -2.961 1.00 95.56 98 PHE A C 1
ATOM 797 O O . PHE A 1 98 ? 7.642 2.777 -2.096 1.00 95.56 98 PHE A O 1
ATOM 804 N N . LEU A 1 99 ? 8.682 0.908 -2.770 1.00 96.00 99 LEU A N 1
ATOM 805 C CA . LEU A 1 99 ? 9.377 0.651 -1.497 1.00 96.00 99 LEU A CA 1
ATOM 806 C C . LEU A 1 99 ? 10.439 1.704 -1.146 1.00 96.00 99 LEU A C 1
ATOM 808 O O . LEU A 1 99 ? 10.768 1.880 0.027 1.00 96.00 99 LEU A O 1
ATOM 812 N N . CYS A 1 100 ? 10.970 2.418 -2.139 1.00 94.06 100 CYS A N 1
ATOM 813 C CA . CYS A 1 100 ? 11.919 3.511 -1.929 1.00 94.06 100 CYS A CA 1
ATOM 814 C C . CYS A 1 100 ? 11.250 4.867 -1.650 1.00 94.06 100 CYS A C 1
ATOM 816 O O . CYS A 1 100 ? 11.954 5.851 -1.410 1.00 94.06 100 CYS A O 1
ATOM 818 N N . GLN A 1 101 ? 9.917 4.953 -1.691 1.00 94.38 101 GLN A N 1
ATOM 819 C CA . GLN A 1 101 ? 9.217 6.206 -1.432 1.00 94.38 101 GLN A CA 1
ATOM 820 C C . GLN A 1 101 ? 9.166 6.567 0.054 1.00 94.38 101 GLN A C 1
ATOM 822 O O . GLN A 1 101 ? 9.354 5.754 0.958 1.00 94.38 101 GLN A O 1
ATOM 827 N N . ASN A 1 102 ? 8.854 7.836 0.313 1.00 93.56 102 ASN A N 1
ATOM 828 C CA . ASN A 1 102 ? 8.368 8.232 1.627 1.00 93.56 102 ASN A CA 1
ATOM 829 C C . ASN A 1 102 ? 6.904 7.785 1.820 1.00 93.56 102 ASN A C 1
ATOM 831 O O . ASN A 1 102 ? 6.179 7.511 0.862 1.00 93.56 102 ASN A O 1
ATOM 835 N N . LEU A 1 103 ? 6.460 7.748 3.078 1.00 92.38 103 LEU A N 1
ATOM 836 C CA . LEU A 1 103 ? 5.141 7.222 3.446 1.00 92.38 103 LEU A CA 1
ATOM 837 C C . LEU A 1 103 ? 3.981 8.013 2.813 1.00 92.38 103 LEU A C 1
ATOM 839 O O . LEU A 1 103 ? 2.972 7.423 2.433 1.00 92.38 103 LEU A O 1
ATOM 843 N N . ALA A 1 104 ? 4.118 9.335 2.656 1.00 92.00 104 ALA A N 1
ATOM 844 C CA . ALA A 1 104 ? 3.085 10.170 2.038 1.00 92.00 104 ALA A CA 1
ATOM 845 C C . ALA A 1 104 ? 2.948 9.886 0.535 1.00 92.00 104 ALA A C 1
ATOM 847 O O . ALA A 1 104 ? 1.840 9.795 0.006 1.00 92.00 104 ALA A O 1
ATOM 848 N N . GLU A 1 105 ? 4.073 9.689 -0.145 1.00 92.94 105 GLU A N 1
ATOM 849 C CA . GLU A 1 105 ? 4.099 9.379 -1.568 1.00 92.94 105 GLU A CA 1
ATOM 850 C C . GLU A 1 105 ? 3.567 7.966 -1.850 1.00 92.94 105 GLU A C 1
ATOM 852 O O . GLU A 1 105 ? 2.796 7.781 -2.791 1.00 92.94 105 GLU A O 1
ATOM 857 N N . ALA A 1 106 ? 3.846 6.992 -0.979 1.00 92.69 106 ALA A N 1
ATOM 858 C CA . ALA A 1 106 ? 3.234 5.663 -1.050 1.00 92.69 106 ALA A CA 1
ATOM 859 C C . ALA A 1 106 ? 1.691 5.723 -0.993 1.00 92.69 106 ALA A C 1
ATOM 861 O O . ALA A 1 106 ? 1.006 5.054 -1.772 1.00 92.69 106 ALA A O 1
ATOM 862 N N . ILE A 1 107 ? 1.128 6.577 -0.129 1.00 91.50 107 ILE A N 1
ATOM 863 C CA . ILE A 1 107 ? -0.325 6.822 -0.073 1.00 91.50 107 ILE A CA 1
ATOM 864 C C . ILE A 1 107 ? -0.826 7.488 -1.349 1.00 91.50 107 ILE A C 1
ATOM 866 O O . ILE A 1 107 ? -1.867 7.092 -1.875 1.00 91.50 107 ILE A O 1
ATOM 870 N N . ARG A 1 108 ? -0.095 8.475 -1.877 1.00 91.25 108 ARG A N 1
ATOM 871 C CA . ARG A 1 108 ? -0.455 9.144 -3.131 1.00 91.25 108 ARG A CA 1
ATOM 872 C C . ARG A 1 108 ? -0.510 8.153 -4.297 1.00 91.25 108 ARG A C 1
ATOM 874 O O . ARG A 1 108 ? -1.440 8.220 -5.100 1.00 91.25 108 ARG A O 1
ATOM 881 N N . LEU A 1 109 ? 0.447 7.228 -4.385 1.00 91.06 109 LEU A N 1
ATOM 882 C CA . LEU A 1 109 ? 0.472 6.181 -5.409 1.00 91.06 109 LEU A CA 1
ATOM 883 C C . LEU A 1 109 ? -0.750 5.262 -5.301 1.00 91.06 109 LEU A C 1
ATOM 885 O O . LEU A 1 109 ? -1.440 5.051 -6.298 1.00 91.06 109 LEU A O 1
ATOM 889 N N . MET A 1 110 ? -1.086 4.800 -4.094 1.00 89.12 110 MET A N 1
ATOM 890 C CA . MET A 1 110 ? -2.298 4.003 -3.876 1.00 89.12 110 MET A CA 1
ATOM 891 C C . MET A 1 110 ? -3.582 4.785 -4.175 1.00 89.12 110 MET A C 1
ATOM 893 O O . MET A 1 110 ? -4.511 4.243 -4.766 1.00 89.12 110 MET A O 1
ATOM 897 N N . HIS A 1 111 ? -3.638 6.074 -3.838 1.00 88.19 111 HIS A N 1
ATOM 898 C CA . HIS A 1 111 ? -4.767 6.928 -4.202 1.00 88.19 111 HIS A CA 1
ATOM 899 C C . HIS A 1 111 ? -4.967 6.987 -5.721 1.00 88.19 111 HIS A C 1
ATOM 901 O O . HIS A 1 111 ? -6.095 6.897 -6.208 1.00 88.19 111 HIS A O 1
ATOM 907 N N . VAL A 1 112 ? -3.887 7.142 -6.490 1.00 87.38 112 VAL A N 1
ATOM 908 C CA . VAL A 1 112 ? -3.973 7.147 -7.957 1.00 87.38 112 VAL A CA 1
ATOM 909 C C . VAL A 1 112 ? -4.473 5.800 -8.476 1.00 87.38 112 VAL A C 1
ATOM 911 O O . VAL A 1 112 ? -5.407 5.798 -9.274 1.00 87.38 112 VAL A O 1
ATOM 914 N N . ALA A 1 113 ? -3.914 4.693 -7.981 1.00 83.38 113 ALA A N 1
ATOM 915 C CA . ALA A 1 113 ? -4.254 3.345 -8.433 1.00 83.38 113 ALA A CA 1
ATOM 916 C C . ALA A 1 113 ? -5.708 2.942 -8.125 1.00 83.38 113 ALA A C 1
ATOM 918 O O . ALA A 1 113 ? -6.361 2.333 -8.961 1.00 83.38 113 ALA A O 1
ATOM 919 N N . PHE A 1 114 ? -6.230 3.291 -6.945 1.00 80.88 114 PHE A N 1
ATOM 920 C CA . PHE A 1 114 ? -7.511 2.752 -6.469 1.00 80.88 114 PHE A CA 1
ATOM 921 C C . PHE A 1 114 ? -8.675 3.749 -6.451 1.00 80.88 114 PHE A C 1
ATOM 923 O O . PHE A 1 114 ? -9.828 3.340 -6.353 1.00 80.88 114 PHE A O 1
ATOM 930 N N . ILE A 1 115 ? -8.415 5.057 -6.526 1.00 77.50 115 ILE A N 1
ATOM 931 C CA . ILE A 1 115 ? -9.474 6.081 -6.463 1.00 77.50 115 ILE A CA 1
ATOM 932 C C . ILE A 1 115 ? -9.563 6.871 -7.762 1.00 77.50 115 ILE A C 1
ATOM 934 O O . ILE A 1 115 ? -10.661 7.188 -8.216 1.00 77.50 115 ILE A O 1
ATOM 938 N N . ARG A 1 116 ? -8.424 7.216 -8.372 1.00 75.50 116 ARG A N 1
ATOM 939 C CA . ARG A 1 116 ? -8.429 8.077 -9.562 1.00 75.50 116 ARG A CA 1
ATOM 940 C C . ARG A 1 116 ? -8.778 7.321 -10.848 1.00 75.50 116 ARG A C 1
ATOM 942 O O . ARG A 1 116 ? -9.365 7.934 -11.733 1.00 75.50 116 ARG A O 1
ATOM 949 N N . ASN A 1 117 ? -8.481 6.021 -10.910 1.00 67.25 117 ASN A N 1
ATOM 950 C CA . ASN A 1 117 ? -8.787 5.146 -12.042 1.00 67.25 117 ASN A CA 1
ATOM 951 C C . ASN A 1 117 ? -9.632 3.931 -11.603 1.00 67.25 117 ASN A C 1
ATOM 953 O O . ASN A 1 117 ? -9.096 2.860 -11.328 1.00 67.25 117 ASN A O 1
ATOM 957 N N . PRO A 1 118 ? -10.967 4.053 -11.534 1.00 60.19 118 PRO A N 1
ATOM 958 C CA . PRO A 1 118 ? -11.836 2.935 -11.160 1.00 60.19 118 PRO A CA 1
ATOM 959 C C . PRO A 1 118 ? -11.909 1.809 -12.205 1.00 60.19 118 PRO A C 1
ATOM 961 O O . PRO A 1 118 ? -12.413 0.732 -11.888 1.00 60.19 118 PRO A O 1
ATOM 964 N N . ASP A 1 119 ? -11.467 2.041 -13.444 1.00 57.44 119 ASP A N 1
ATOM 965 C CA . ASP A 1 119 ? -11.462 1.013 -14.491 1.00 57.44 119 ASP A CA 1
ATOM 966 C C . ASP A 1 119 ? -10.324 -0.003 -14.299 1.00 57.44 119 ASP A C 1
ATOM 968 O O . ASP A 1 119 ? -10.572 -1.200 -14.432 1.00 57.44 119 ASP A O 1
ATOM 972 N N . ASP A 1 120 ? -9.153 0.431 -13.819 1.00 57.69 120 ASP A N 1
ATOM 973 C CA . ASP A 1 120 ? -8.010 -0.441 -13.482 1.00 57.69 120 ASP A CA 1
ATOM 974 C C . ASP A 1 120 ? -8.384 -1.461 -12.378 1.00 57.69 120 ASP A C 1
ATOM 976 O O . ASP A 1 120 ? -7.917 -2.599 -12.347 1.00 57.69 120 ASP A O 1
ATOM 980 N N . LEU A 1 121 ? -9.318 -1.085 -11.498 1.00 57.47 121 LEU A N 1
ATOM 981 C CA . LEU A 1 121 ? -9.902 -1.940 -10.457 1.00 57.47 121 LEU A CA 1
ATOM 982 C C . LEU A 1 121 ? -10.796 -3.066 -10.996 1.00 57.47 121 LEU A C 1
ATOM 984 O O . LEU A 1 121 ? -10.966 -4.081 -10.322 1.00 57.47 121 LEU A O 1
ATOM 988 N N . LYS A 1 122 ? -11.400 -2.898 -12.177 1.00 58.69 122 LYS A N 1
ATOM 989 C CA . LYS A 1 122 ? -12.218 -3.947 -12.812 1.00 58.69 122 LYS A CA 1
ATOM 990 C C . LYS A 1 122 ? -11.352 -5.009 -13.481 1.00 58.69 122 LYS A C 1
ATOM 992 O O . LYS A 1 122 ? -11.805 -6.141 -13.604 1.00 58.69 122 LYS A O 1
ATOM 997 N N . GLU A 1 123 ? -10.144 -4.638 -13.900 1.00 57.75 123 GLU A N 1
ATOM 998 C CA . GLU A 1 123 ? -9.160 -5.541 -14.508 1.00 57.75 123 GLU A CA 1
ATOM 999 C C . GLU A 1 123 ? -8.376 -6.346 -13.461 1.00 57.75 123 GLU A C 1
ATOM 1001 O O . GLU A 1 123 ? -7.850 -7.413 -13.756 1.00 57.75 123 GLU A O 1
ATOM 1006 N N . LEU A 1 124 ? -8.367 -5.882 -12.209 1.00 57.09 124 LEU A N 1
ATOM 1007 C CA . LEU A 1 124 ? -7.799 -6.564 -11.041 1.00 57.09 124 LEU A CA 1
ATOM 1008 C C . LEU A 1 124 ? -8.646 -7.750 -10.527 1.00 57.09 124 LEU A C 1
ATOM 1010 O O . LEU A 1 124 ? -8.428 -8.199 -9.398 1.00 57.09 124 LEU A O 1
ATOM 1014 N N . LYS A 1 125 ? -9.625 -8.230 -11.300 1.00 51.09 125 LYS A N 1
ATOM 1015 C CA . LYS A 1 125 ? -10.646 -9.194 -10.868 1.00 51.09 125 LYS A CA 1
ATOM 1016 C C . LYS A 1 125 ? -10.386 -10.620 -11.337 1.00 51.09 125 LYS A C 1
ATOM 1018 O O . LYS A 1 125 ? -9.946 -10.793 -12.492 1.00 51.09 125 LYS A O 1
#

Radius of gyration: 25.36 Å; chains: 1; bounding box: 31×70×64 Å

pLDDT: mean 72.71, std 20.28, range [37.62, 96.0]

Foldseek 3Di:
DDDDDDDDDDDDDDDPDPPPDDDPPPPPDDDPDDPPDPPPPADLVCLVVSLVVLVVQLVVCCVVDVQQLVSQVVVLVSDDQLSVLVLVPDDPVVNVVLSPDHSVVVSVVSCCQRPVDVPNSVVSD

Organism: Punica granatum (NCBI:txid22663)